Protein AF-A0A099Z656-F1 (afdb_monomer)

Mean predicted aligned error: 19.59 Å

InterPro domains:
  IPR039688 STAC1/2/3 [PTHR15135] (2-77)

Sequence (82 aa):
VNNKFGLRCKNCKTNIHHHCQSYVEMQRCFGKIWPHPRHAPRLGPSCHVLAANRSDPVFETLRTGVIMANKERKKGQDDKKN

Secondary structure (DSSP, 8-state):
---SSEEE-TTT--EEEGGGHHHHHTSPP--S-----------TT-SSS-------HHHHHHHHHHHHHHHHHHHTTGGG--

Foldseek 3Di:
DDPPAWDADPFCRDTDGPVCVVVCVPPDDPGPPDPDVPPDPPPPDDPDDDPDDPDDPVRVVVVVVVVVVVVVVVVVVVVPDD

Organism: Tinamus guttatus (NCBI:txid94827)

Radius of gyration: 28.94 Å; Cα contacts (8 Å, |Δi|>4): 30; chains: 1; bounding box: 81×35×39 Å

pLDDT: mean 70.94, std 15.83, range [45.09, 94.06]

Structure (mmCIF, N/CA/C/O backbone):
data_AF-A0A099Z656-F1
#
_entry.id   AF-A0A099Z656-F1
#
loop_
_atom_site.group_PDB
_atom_site.id
_atom_site.type_symbol
_atom_site.label_atom_id
_atom_site.label_alt_id
_atom_site.label_comp_id
_atom_site.label_asym_id
_atom_site.label_entity_id
_atom_site.label_seq_id
_atom_site.pdbx_PDB_ins_code
_atom_site.Cartn_x
_atom_site.Cartn_y
_atom_site.Cartn_z
_atom_site.occupancy
_atom_site.B_iso_or_equiv
_atom_site.auth_seq_id
_atom_site.auth_comp_id
_atom_site.auth_asym_id
_atom_site.auth_atom_id
_atom_site.pdbx_PDB_model_num
ATOM 1 N N . VAL A 1 1 ? -19.890 -21.955 8.773 1.00 47.00 1 VAL A N 1
ATOM 2 C CA . VAL A 1 1 ? -18.762 -21.010 8.969 1.00 47.00 1 VAL A CA 1
ATOM 3 C C . VAL A 1 1 ? -19.280 -19.793 9.721 1.00 47.00 1 VAL A C 1
ATOM 5 O O . VAL A 1 1 ? -20.276 -19.209 9.318 1.00 47.00 1 VAL A O 1
ATOM 8 N N . ASN A 1 2 ? -18.681 -19.533 10.882 1.00 49.75 2 ASN A N 1
ATOM 9 C CA . ASN A 1 2 ? -19.146 -18.679 11.976 1.00 49.75 2 ASN A CA 1
ATOM 10 C C . ASN A 1 2 ? -19.192 -17.183 11.600 1.00 49.75 2 ASN A C 1
ATOM 12 O O . ASN A 1 2 ? -18.197 -16.482 11.742 1.00 49.75 2 ASN A O 1
ATOM 16 N N . ASN A 1 3 ? -20.340 -16.692 11.124 1.00 56.09 3 ASN A N 1
ATOM 17 C CA . ASN A 1 3 ? -20.541 -15.287 10.750 1.00 56.09 3 ASN A CA 1
ATOM 18 C C . ASN A 1 3 ? -21.223 -14.485 11.875 1.00 56.09 3 ASN A C 1
ATOM 20 O O . ASN A 1 3 ? -22.254 -13.856 11.652 1.00 56.09 3 ASN A O 1
ATOM 24 N N . LYS A 1 4 ? -20.714 -14.575 13.112 1.00 62.75 4 LYS A N 1
ATOM 25 C CA . LYS A 1 4 ? -21.434 -14.057 14.291 1.00 62.75 4 LYS A CA 1
ATOM 26 C C . LYS A 1 4 ? -21.270 -12.558 14.579 1.00 62.75 4 LYS A C 1
ATOM 28 O O . LYS A 1 4 ? -22.038 -12.062 15.389 1.00 62.75 4 LYS A O 1
ATOM 33 N N . PHE A 1 5 ? -20.352 -11.820 13.941 1.00 62.00 5 PHE A N 1
ATOM 34 C CA . PHE A 1 5 ? -20.077 -10.425 14.357 1.00 62.00 5 PHE A CA 1
ATOM 35 C C . PHE A 1 5 ? -19.729 -9.431 13.231 1.00 62.00 5 PHE A C 1
ATOM 37 O O . PHE A 1 5 ? -19.266 -8.324 13.518 1.00 62.00 5 PHE A O 1
ATOM 44 N N . GLY A 1 6 ? -19.931 -9.794 11.959 1.00 75.62 6 GLY A N 1
ATOM 45 C CA . GLY A 1 6 ? -19.486 -8.982 10.822 1.00 75.62 6 GLY A CA 1
ATOM 46 C C . GLY A 1 6 ? -20.580 -8.673 9.800 1.00 75.62 6 GLY A C 1
ATOM 47 O O . GLY A 1 6 ? -21.202 -9.583 9.252 1.00 75.62 6 GLY A O 1
ATOM 48 N N . LEU A 1 7 ? -20.757 -7.389 9.483 1.00 85.88 7 LEU A N 1
ATOM 49 C CA . LEU A 1 7 ? -21.413 -6.936 8.258 1.00 85.88 7 LEU A CA 1
ATOM 50 C C . LEU A 1 7 ? -20.468 -7.129 7.068 1.00 85.88 7 LEU A C 1
ATOM 52 O O . LEU A 1 7 ? -19.251 -7.025 7.200 1.00 85.88 7 LEU A O 1
ATOM 56 N N . ARG A 1 8 ? -21.016 -7.344 5.871 1.00 85.56 8 ARG A N 1
ATOM 57 C CA . ARG A 1 8 ? -20.229 -7.419 4.634 1.00 85.56 8 ARG A CA 1
ATOM 58 C C . ARG A 1 8 ? -20.787 -6.469 3.587 1.00 85.56 8 ARG A C 1
ATOM 60 O O . ARG A 1 8 ? -21.971 -6.527 3.259 1.00 85.56 8 ARG A O 1
ATOM 67 N N . CYS A 1 9 ? -19.934 -5.616 3.025 1.00 83.12 9 CYS A N 1
ATOM 68 C CA . CYS A 1 9 ? -20.352 -4.684 1.983 1.00 83.12 9 CYS A CA 1
ATOM 69 C C . CYS A 1 9 ? -20.658 -5.422 0.669 1.00 83.12 9 CYS A C 1
ATOM 71 O O . CYS A 1 9 ? -19.833 -6.190 0.174 1.00 83.12 9 CYS A O 1
ATOM 73 N N . LYS A 1 10 ? -21.822 -5.158 0.060 1.00 84.06 10 LYS A N 1
ATOM 74 C CA . LYS A 1 10 ? -22.239 -5.801 -1.202 1.00 84.06 10 LYS A CA 1
ATOM 75 C C . LYS A 1 10 ? -21.383 -5.381 -2.405 1.00 84.06 10 LYS A C 1
ATOM 77 O O . LYS A 1 10 ? -21.194 -6.178 -3.3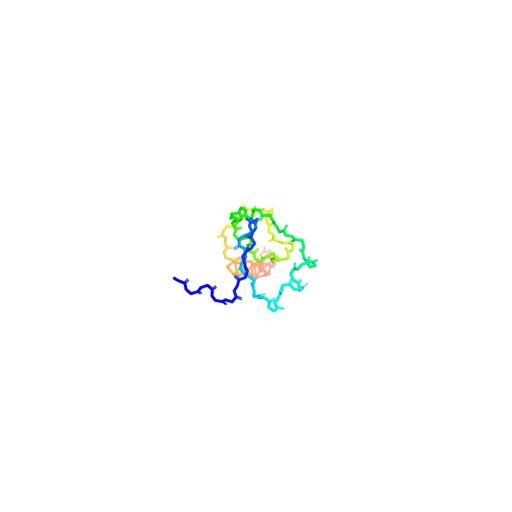19 1.00 84.06 10 LYS A O 1
ATOM 82 N N . ASN A 1 11 ? -20.839 -4.163 -2.384 1.00 82.25 11 ASN A N 1
ATOM 83 C CA . ASN A 1 11 ? -20.069 -3.601 -3.495 1.00 82.25 11 ASN A CA 1
ATOM 84 C C . ASN A 1 11 ? -18.580 -3.970 -3.431 1.00 82.25 11 ASN A C 1
ATOM 86 O O . ASN A 1 11 ? -18.068 -4.577 -4.369 1.00 82.25 11 ASN A O 1
ATOM 90 N N . CYS A 1 12 ? -17.898 -3.658 -2.323 1.00 82.38 12 CYS A N 1
ATOM 91 C CA . CYS A 1 12 ? -16.459 -3.916 -2.168 1.00 82.38 12 CYS A CA 1
ATOM 92 C C . CYS A 1 12 ? -16.114 -5.237 -1.475 1.00 82.38 12 CYS A C 1
ATOM 94 O O . CYS A 1 12 ? -14.942 -5.589 -1.382 1.00 82.38 12 CYS A O 1
ATOM 96 N N . LYS A 1 13 ? -17.113 -5.996 -1.005 1.00 84.44 13 LYS A N 1
ATOM 97 C CA . LYS A 1 13 ? -16.954 -7.297 -0.328 1.00 84.44 13 LYS A CA 1
ATOM 98 C C . LYS A 1 13 ? -16.122 -7.278 0.962 1.00 84.44 13 LYS A C 1
ATOM 100 O O . LYS A 1 13 ? -15.889 -8.357 1.509 1.00 84.44 13 LYS A O 1
ATOM 105 N N . THR A 1 14 ? -15.746 -6.104 1.470 1.00 82.69 14 THR A N 1
ATOM 106 C CA . THR A 1 14 ? -15.077 -5.921 2.766 1.00 82.69 14 THR A CA 1
ATOM 107 C C . THR A 1 14 ? -15.980 -6.374 3.914 1.00 82.69 14 THR A C 1
ATOM 109 O O . THR A 1 14 ? -17.179 -6.080 3.906 1.00 82.69 14 THR A O 1
ATOM 112 N N . ASN A 1 15 ? -15.407 -7.077 4.894 1.00 85.62 15 ASN A N 1
ATOM 113 C CA . ASN A 1 15 ? -16.078 -7.437 6.145 1.00 85.62 15 ASN A CA 1
ATOM 114 C C . ASN A 1 15 ? -15.790 -6.367 7.205 1.00 85.62 15 ASN A C 1
ATOM 116 O O . ASN A 1 15 ? -14.656 -5.911 7.327 1.00 85.62 15 ASN A O 1
ATOM 120 N N . ILE A 1 16 ? -16.812 -5.961 7.945 1.00 85.56 16 ILE A N 1
ATOM 121 C CA . ILE A 1 16 ? -16.792 -4.847 8.891 1.00 85.56 16 ILE A CA 1
ATOM 122 C C . ILE A 1 16 ? -17.452 -5.333 10.180 1.00 85.56 16 ILE A C 1
ATOM 124 O O . ILE A 1 16 ? -18.527 -5.924 10.132 1.00 85.56 16 ILE A O 1
ATOM 128 N N . HIS A 1 17 ? -16.846 -5.086 11.337 1.00 86.19 17 HIS A N 1
ATOM 129 C CA . HIS A 1 17 ? -17.503 -5.364 12.617 1.00 86.19 17 HIS A CA 1
ATOM 130 C C . HIS A 1 17 ? -18.651 -4.379 12.862 1.00 86.19 17 HIS A C 1
ATOM 132 O O . HIS A 1 17 ? -18.535 -3.211 12.501 1.00 86.19 17 HIS A O 1
ATOM 138 N N . HIS A 1 18 ? -19.714 -4.797 13.554 1.00 83.94 18 HIS A N 1
ATOM 139 C CA . HIS A 1 18 ? -20.819 -3.892 13.915 1.00 83.94 18 HIS A CA 1
ATOM 140 C C . HIS A 1 18 ? -20.350 -2.644 14.682 1.00 83.94 18 HIS A C 1
ATOM 142 O O . HIS A 1 18 ? -20.812 -1.545 14.403 1.00 83.94 18 HIS A O 1
ATOM 148 N N . HIS A 1 19 ? -19.369 -2.789 15.579 1.00 85.31 19 HIS A N 1
ATOM 149 C CA . HIS A 1 19 ? -18.773 -1.660 16.302 1.00 85.31 19 HIS A CA 1
ATOM 150 C C . HIS A 1 19 ? -18.057 -0.657 15.378 1.00 85.31 19 HIS A C 1
ATOM 152 O O . HIS A 1 19 ? -18.014 0.535 15.659 1.00 85.31 19 HIS A O 1
ATOM 158 N N . CYS A 1 20 ? -17.520 -1.125 14.250 1.00 81.81 20 CYS A N 1
ATOM 159 C CA . CYS A 1 20 ? -16.786 -0.297 13.296 1.00 81.81 20 CYS A CA 1
ATOM 160 C C . CYS A 1 20 ? -17.688 0.313 12.209 1.00 81.81 20 CYS A C 1
ATOM 162 O O . CYS A 1 20 ? -17.182 1.010 11.332 1.00 81.81 20 CYS A O 1
ATOM 164 N N . GLN A 1 21 ? -19.002 0.055 12.235 1.00 83.00 21 GLN A N 1
ATOM 165 C CA . GLN A 1 21 ? -19.932 0.503 11.196 1.00 83.00 21 GLN A CA 1
ATOM 166 C C . GLN A 1 21 ? -19.941 2.030 11.042 1.00 83.00 21 GLN A C 1
ATOM 168 O O . GLN A 1 21 ? -19.805 2.519 9.923 1.00 83.00 21 GLN A O 1
ATOM 173 N N . SER A 1 22 ? -20.040 2.769 12.149 1.00 83.75 22 SER A N 1
ATOM 174 C CA . SER A 1 22 ? -20.109 4.238 12.152 1.00 83.75 22 SER A CA 1
ATOM 175 C C . SER A 1 22 ? -18.879 4.888 11.512 1.00 83.75 22 SER A C 1
ATOM 177 O O . SER A 1 22 ? -18.997 5.854 10.763 1.00 83.75 22 SER A O 1
ATOM 179 N N . TYR A 1 23 ? -17.693 4.322 11.747 1.00 82.25 23 TYR A N 1
ATOM 180 C CA . TYR A 1 23 ? -16.441 4.809 11.165 1.00 82.25 23 TYR A CA 1
ATOM 181 C C . TYR A 1 23 ? -16.345 4.543 9.661 1.00 82.25 23 TYR A C 1
ATOM 183 O O . TYR A 1 23 ? -15.758 5.337 8.927 1.00 82.25 23 TYR A O 1
ATOM 191 N N . VAL A 1 24 ? -16.905 3.424 9.192 1.00 79.69 24 VAL A N 1
ATOM 192 C CA . VAL A 1 24 ? -16.861 3.040 7.773 1.00 79.69 24 VAL A CA 1
ATOM 193 C C . VAL A 1 24 ? -17.961 3.730 6.962 1.00 79.69 24 VAL A C 1
ATOM 195 O O . VAL A 1 24 ? -17.777 3.948 5.769 1.00 79.69 24 VAL A O 1
ATOM 198 N N . GLU A 1 25 ? -19.072 4.125 7.583 1.00 76.94 25 GLU A N 1
ATOM 199 C CA . GLU A 1 25 ? -20.167 4.849 6.922 1.00 76.94 25 GLU A CA 1
ATOM 200 C C . GLU A 1 25 ? -19.733 6.218 6.378 1.00 76.94 25 GLU A C 1
ATOM 202 O O . GLU A 1 25 ? -20.154 6.624 5.297 1.00 76.94 25 GLU A O 1
ATOM 207 N N . MET A 1 26 ? -18.812 6.890 7.073 1.00 75.81 26 MET A N 1
ATOM 208 C CA . MET A 1 26 ? -18.226 8.159 6.628 1.00 75.81 26 MET A CA 1
ATOM 209 C C . MET A 1 26 ? -17.201 7.990 5.490 1.00 75.81 26 MET A C 1
ATOM 211 O O . MET A 1 26 ? -16.742 8.977 4.917 1.00 75.81 26 MET A O 1
ATOM 215 N N . GLN A 1 27 ? -16.815 6.753 5.158 1.00 77.81 27 GLN A N 1
ATOM 216 C CA . GLN A 1 27 ? -15.837 6.447 4.115 1.00 77.81 27 GLN A CA 1
ATOM 217 C C . GLN A 1 27 ? -16.543 6.076 2.808 1.00 77.81 27 GLN A C 1
ATOM 219 O O . GLN A 1 27 ? -17.488 5.286 2.769 1.00 77.81 27 GLN A O 1
ATOM 224 N N . ARG A 1 28 ? -16.048 6.599 1.684 1.00 80.81 28 ARG A N 1
ATOM 225 C CA . ARG A 1 28 ? -16.595 6.254 0.369 1.00 80.81 28 ARG A CA 1
ATOM 226 C C . ARG A 1 28 ? -16.300 4.785 0.046 1.00 80.81 28 ARG A C 1
ATOM 228 O O . ARG A 1 28 ? -15.154 4.347 0.075 1.00 80.81 28 ARG A O 1
ATOM 235 N N . CYS A 1 29 ? -17.331 4.022 -0.317 1.00 82.31 29 CYS A N 1
ATOM 236 C CA . CYS A 1 29 ? -17.149 2.643 -0.767 1.00 82.31 29 CYS A CA 1
ATOM 237 C C . CYS A 1 29 ? -16.354 2.606 -2.084 1.00 82.31 29 CYS A C 1
ATOM 239 O O . CYS A 1 29 ? -16.757 3.217 -3.074 1.00 82.31 29 CYS A O 1
ATOM 241 N N . PHE A 1 30 ? -15.272 1.825 -2.125 1.00 76.25 30 PHE A N 1
ATOM 242 C CA . PHE A 1 30 ? -14.410 1.667 -3.306 1.00 76.25 30 PHE A CA 1
ATOM 243 C C . PHE A 1 30 ? -15.012 0.795 -4.430 1.00 76.25 30 PHE A C 1
ATOM 245 O O . PHE A 1 30 ? -14.319 0.451 -5.383 1.00 76.25 30 PHE A O 1
ATOM 252 N N . GLY A 1 31 ? -16.302 0.441 -4.355 1.00 81.56 31 GLY A N 1
ATOM 253 C CA . GLY A 1 31 ? -16.988 -0.330 -5.398 1.00 81.56 31 GLY A CA 1
ATOM 254 C C . GLY A 1 31 ? -16.430 -1.746 -5.572 1.00 81.56 31 GLY A C 1
ATOM 255 O O . GLY A 1 31 ? -15.762 -2.269 -4.683 1.00 81.56 31 GLY A O 1
ATOM 256 N N . LYS A 1 32 ? -16.705 -2.382 -6.722 1.00 70.81 32 LYS A N 1
ATOM 257 C CA . LYS A 1 32 ? -16.007 -3.612 -7.124 1.00 70.81 32 LYS A CA 1
ATOM 258 C C . LYS A 1 32 ? -14.528 -3.275 -7.270 1.00 70.81 32 LYS A C 1
ATOM 260 O O . LYS A 1 32 ? -14.105 -2.763 -8.301 1.00 70.81 32 LYS A O 1
ATOM 265 N N . ILE A 1 33 ? -13.761 -3.577 -6.232 1.00 65.12 33 ILE A N 1
ATOM 266 C CA . ILE A 1 33 ? -12.309 -3.592 -6.298 1.00 65.12 33 ILE A CA 1
ATOM 267 C C . ILE A 1 33 ? -11.987 -4.713 -7.289 1.00 65.12 33 ILE A C 1
ATOM 269 O O . ILE A 1 33 ? -12.047 -5.894 -6.938 1.00 65.12 33 ILE A O 1
ATOM 273 N N . TRP A 1 34 ? -11.730 -4.365 -8.555 1.00 59.34 34 TRP A N 1
ATOM 274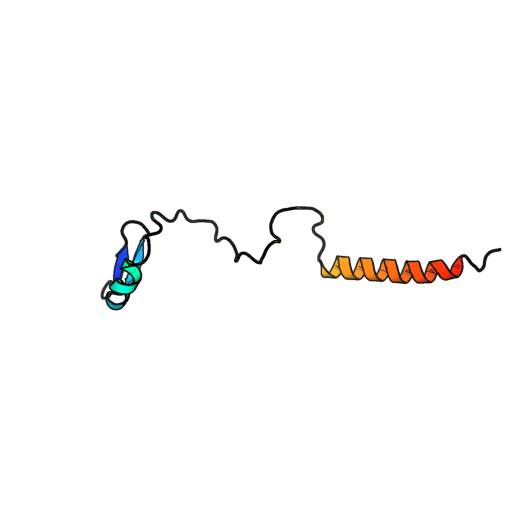 C CA . TRP A 1 34 ? -11.002 -5.273 -9.435 1.00 59.34 34 TRP A CA 1
ATOM 275 C C . TRP A 1 34 ? -9.743 -5.681 -8.675 1.00 59.34 34 TRP A C 1
ATOM 277 O O . TRP A 1 34 ? -9.207 -4.831 -7.962 1.00 59.34 34 TRP A O 1
ATOM 287 N N . PRO A 1 35 ? -9.283 -6.939 -8.735 1.00 58.34 35 PRO A N 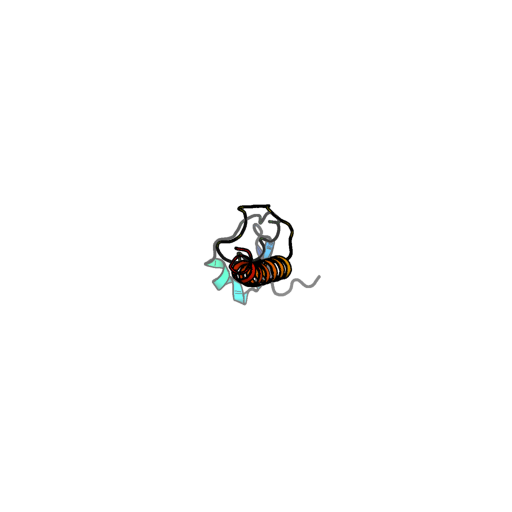1
ATOM 288 C CA . PRO A 1 35 ? -8.011 -7.302 -8.135 1.00 58.34 35 PRO A CA 1
ATOM 289 C C . PRO A 1 35 ? -6.932 -6.483 -8.847 1.00 58.34 35 PRO A C 1
ATOM 291 O O . PRO A 1 35 ? -6.387 -6.892 -9.866 1.00 58.34 35 PRO A O 1
ATOM 294 N N . HIS A 1 36 ? -6.678 -5.269 -8.360 1.00 58.44 36 HIS A N 1
ATOM 295 C CA . HIS A 1 36 ? -5.544 -4.487 -8.782 1.00 58.44 36 HIS A CA 1
ATOM 296 C C . HIS A 1 36 ? -4.345 -5.376 -8.446 1.00 58.44 36 HIS A C 1
ATOM 298 O O . HIS A 1 36 ? -4.280 -5.895 -7.319 1.00 58.44 36 HIS A O 1
ATOM 304 N N . PRO A 1 37 ? -3.403 -5.588 -9.384 1.00 53.44 37 PRO A N 1
ATOM 305 C CA . PRO A 1 37 ? -2.083 -6.056 -9.000 1.00 53.44 37 PRO A CA 1
ATOM 306 C C . PRO A 1 37 ? -1.677 -5.140 -7.858 1.00 53.44 37 PRO A C 1
ATOM 308 O O . PRO A 1 37 ? -1.788 -3.924 -8.024 1.00 53.44 37 PRO A O 1
ATOM 311 N N . ARG A 1 38 ? -1.362 -5.694 -6.678 1.00 59.88 38 ARG A N 1
ATOM 312 C CA . ARG A 1 38 ? -0.978 -4.888 -5.516 1.00 59.88 38 ARG A CA 1
ATOM 313 C C . ARG A 1 38 ? 0.047 -3.889 -6.025 1.00 59.88 38 ARG A C 1
ATOM 315 O O . ARG A 1 38 ? 1.158 -4.297 -6.356 1.00 59.88 38 ARG A O 1
ATOM 322 N N . HIS A 1 39 ? -0.346 -2.622 -6.168 1.00 54.75 39 HIS A N 1
ATOM 323 C CA . HIS A 1 39 ? 0.617 -1.581 -6.439 1.00 54.75 39 HIS A CA 1
ATOM 324 C C . HIS A 1 39 ? 1.523 -1.664 -5.224 1.00 54.75 39 HIS A C 1
ATOM 326 O O . HIS A 1 39 ? 1.085 -1.410 -4.099 1.00 54.75 39 HIS A O 1
ATOM 332 N N . ALA A 1 40 ? 2.737 -2.168 -5.450 1.00 54.75 40 ALA A N 1
ATOM 333 C CA . ALA A 1 40 ? 3.801 -2.118 -4.475 1.00 54.75 40 ALA A CA 1
ATOM 334 C C . ALA A 1 40 ? 3.811 -0.696 -3.894 1.00 54.75 40 ALA A C 1
ATOM 336 O O . ALA A 1 40 ? 3.448 0.242 -4.620 1.00 54.75 40 ALA A O 1
ATOM 337 N N . PRO A 1 41 ? 4.153 -0.527 -2.604 1.00 45.09 41 PRO A N 1
ATOM 338 C CA . PRO A 1 41 ? 4.165 0.787 -1.984 1.00 45.09 41 PRO A CA 1
ATOM 339 C C . PRO A 1 41 ? 4.854 1.753 -2.938 1.00 45.09 41 PRO A C 1
ATOM 341 O O . PRO A 1 41 ? 5.941 1.448 -3.431 1.00 45.09 41 PRO A O 1
ATOM 344 N N . ARG A 1 42 ? 4.184 2.862 -3.270 1.00 50.53 42 AR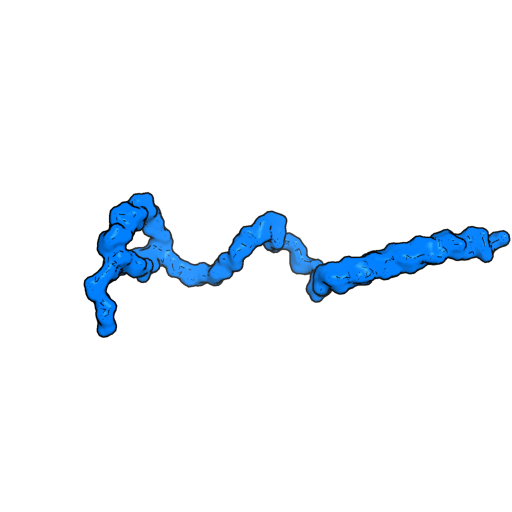G A N 1
ATOM 345 C CA . ARG A 1 42 ? 4.801 3.949 -4.026 1.00 50.53 42 ARG A CA 1
ATOM 346 C C . ARG A 1 42 ? 5.990 4.432 -3.199 1.00 50.53 42 ARG A C 1
ATOM 348 O O . ARG A 1 42 ? 5.838 5.269 -2.316 1.00 50.53 42 ARG A O 1
ATOM 355 N N . LEU A 1 43 ? 7.159 3.862 -3.461 1.00 48.44 43 LEU A N 1
ATOM 356 C CA . LEU A 1 43 ? 8.443 4.374 -3.025 1.00 48.44 43 LEU A CA 1
ATOM 357 C C . LEU A 1 43 ? 8.744 5.587 -3.898 1.00 48.44 43 LEU A C 1
ATOM 359 O O . LEU A 1 43 ? 9.428 5.463 -4.905 1.00 48.44 43 LEU A O 1
ATOM 36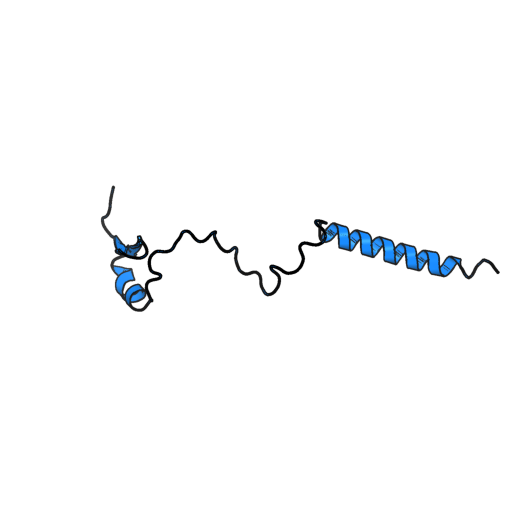3 N N . GLY A 1 44 ? 8.191 6.743 -3.523 1.00 45.44 44 GLY A N 1
ATOM 364 C CA . GLY A 1 44 ? 8.632 8.044 -4.022 1.00 45.44 44 GLY A CA 1
ATOM 365 C C . GLY A 1 44 ? 8.671 8.204 -5.553 1.00 45.44 44 GLY A C 1
ATOM 366 O O . GLY A 1 44 ? 8.125 7.397 -6.304 1.00 45.44 44 GLY A O 1
ATOM 367 N N . PRO A 1 45 ? 9.272 9.290 -6.055 1.00 45.09 45 PRO A N 1
ATOM 368 C CA . PRO A 1 45 ? 9.257 9.654 -7.468 1.00 45.09 45 PRO A CA 1
ATOM 369 C C . PRO A 1 45 ? 10.328 8.889 -8.265 1.00 45.09 45 PRO A C 1
ATOM 371 O O . PRO A 1 45 ? 11.183 9.497 -8.900 1.00 45.09 45 PRO A O 1
ATOM 374 N N . SER A 1 46 ? 10.334 7.555 -8.222 1.00 49.97 46 SER A N 1
ATOM 375 C CA . SER A 1 46 ? 11.336 6.780 -8.967 1.00 49.97 46 SER A CA 1
ATOM 376 C C . SER A 1 46 ? 10.822 5.413 -9.405 1.00 49.97 46 SER A C 1
ATOM 378 O O . SER A 1 46 ? 11.392 4.367 -9.108 1.00 49.97 46 SER A O 1
ATOM 380 N N . CYS A 1 47 ? 9.690 5.383 -10.101 1.00 47.78 47 CYS A N 1
ATOM 381 C CA . CYS A 1 47 ? 9.246 4.164 -10.764 1.00 47.78 47 CYS A CA 1
ATOM 382 C C . CYS A 1 47 ? 8.757 4.533 -12.165 1.00 47.78 47 CYS A C 1
ATOM 384 O O . CYS A 1 47 ? 7.775 5.257 -12.284 1.00 47.78 47 CYS A O 1
ATOM 386 N N . HIS A 1 48 ? 9.409 3.979 -13.191 1.00 45.41 48 HIS A N 1
ATOM 387 C CA . HIS A 1 48 ? 9.012 3.982 -14.609 1.00 45.41 48 HIS A CA 1
ATOM 388 C C . HIS A 1 48 ? 9.475 5.125 -15.520 1.00 45.41 48 HIS A C 1
ATOM 390 O O . HIS A 1 48 ? 8.731 5.550 -16.398 1.00 45.41 48 HIS A O 1
ATOM 396 N N . VAL A 1 49 ? 10.750 5.502 -15.462 1.00 48.59 49 VAL A N 1
ATOM 397 C CA . VAL A 1 49 ? 11.452 5.860 -16.705 1.00 48.59 49 VAL A CA 1
ATOM 398 C C . VAL A 1 49 ? 12.810 5.166 -16.664 1.00 48.59 49 VAL A C 1
ATOM 400 O O . VAL A 1 49 ? 13.531 5.303 -15.686 1.00 48.59 49 VAL A O 1
ATOM 403 N N . LEU A 1 50 ? 13.117 4.405 -17.717 1.00 48.44 50 LEU A N 1
ATOM 404 C CA . LEU A 1 50 ? 14.376 3.694 -17.987 1.00 48.44 50 LEU A CA 1
ATOM 405 C C . LEU A 1 50 ? 14.488 2.288 -17.391 1.00 48.44 50 LEU A C 1
ATOM 407 O O . LEU A 1 50 ? 15.248 1.995 -16.475 1.00 48.44 50 LEU A O 1
ATOM 411 N N . ALA A 1 51 ? 13.823 1.365 -18.079 1.00 51.69 51 ALA A N 1
ATOM 412 C CA . ALA A 1 51 ? 14.415 0.070 -18.373 1.00 51.69 51 ALA A CA 1
ATOM 413 C C . ALA A 1 51 ? 15.747 0.254 -19.139 1.00 51.69 51 ALA A C 1
ATOM 415 O O . ALA A 1 51 ? 15.805 0.060 -20.350 1.00 51.69 51 ALA A O 1
ATOM 416 N N . ALA A 1 52 ? 16.814 0.655 -18.448 1.00 52.22 52 ALA A N 1
ATOM 417 C CA . ALA A 1 52 ? 18.158 0.696 -19.005 1.00 52.22 52 ALA A CA 1
ATOM 418 C C . ALA A 1 52 ? 19.152 0.236 -17.936 1.00 52.22 52 ALA A C 1
ATOM 420 O O . ALA A 1 52 ? 19.369 0.914 -16.941 1.00 52.22 52 ALA A O 1
ATOM 421 N N . ASN A 1 53 ? 19.758 -0.920 -18.192 1.00 57.44 53 ASN A N 1
ATOM 422 C CA . ASN A 1 53 ? 20.844 -1.533 -17.433 1.00 57.44 53 ASN A CA 1
ATOM 423 C C . ASN A 1 53 ? 20.434 -2.260 -16.136 1.00 57.44 53 ASN A C 1
ATOM 425 O O . ASN A 1 53 ? 20.274 -1.697 -15.059 1.00 57.44 53 ASN A O 1
ATOM 429 N N . ARG A 1 54 ? 20.292 -3.582 -16.263 1.00 61.47 54 ARG A N 1
ATOM 430 C CA . ARG A 1 54 ?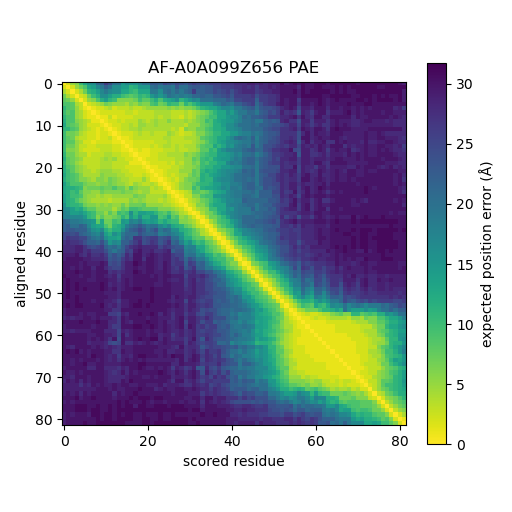 19.936 -4.551 -15.215 1.00 61.47 54 ARG A CA 1
ATOM 431 C C . ARG A 1 54 ? 21.134 -4.881 -14.306 1.00 61.47 54 ARG A C 1
ATOM 433 O O . ARG A 1 54 ? 21.361 -6.043 -13.982 1.00 61.47 54 ARG A O 1
ATOM 440 N N . SER A 1 55 ? 21.952 -3.890 -13.981 1.00 67.12 55 SER A N 1
ATOM 441 C CA . SER A 1 55 ? 23.158 -4.035 -13.168 1.00 67.12 55 SER A CA 1
ATOM 442 C C . SER A 1 55 ? 22.862 -3.615 -11.734 1.00 67.12 55 SER A C 1
ATOM 444 O O . SER A 1 55 ? 22.268 -2.563 -11.505 1.00 67.12 55 SER A O 1
ATOM 446 N N . ASP A 1 56 ? 23.270 -4.447 -10.777 1.00 80.75 56 ASP A N 1
ATOM 447 C CA . ASP A 1 56 ? 23.128 -4.172 -9.350 1.00 80.75 56 ASP A CA 1
ATOM 448 C C . ASP A 1 56 ? 23.713 -2.777 -9.003 1.00 80.75 56 ASP A C 1
ATOM 450 O O . ASP A 1 56 ? 24.839 -2.470 -9.411 1.00 80.75 56 ASP A O 1
ATOM 454 N N . PRO A 1 57 ? 22.978 -1.911 -8.280 1.00 83.44 57 PRO A N 1
ATOM 455 C CA . PRO A 1 57 ? 23.428 -0.551 -7.963 1.00 83.44 57 PRO A CA 1
ATOM 456 C C . PRO A 1 57 ? 24.738 -0.512 -7.157 1.00 83.44 57 PRO A C 1
ATOM 458 O O . PRO A 1 57 ? 25.515 0.442 -7.273 1.00 83.44 57 PRO A O 1
ATOM 461 N N . VAL A 1 58 ? 25.024 -1.554 -6.374 1.00 89.75 58 VAL A N 1
ATOM 462 C CA . VAL A 1 58 ? 26.293 -1.724 -5.658 1.00 89.75 58 VAL A CA 1
ATOM 463 C C . VAL A 1 58 ? 27.416 -2.024 -6.650 1.00 89.75 58 VAL A C 1
ATOM 465 O O . VAL A 1 58 ? 28.493 -1.430 -6.559 1.00 89.75 58 VAL A O 1
ATOM 468 N N . PHE A 1 59 ? 27.160 -2.882 -7.642 1.00 90.19 59 PHE A N 1
ATOM 469 C CA . PHE A 1 59 ? 28.136 -3.215 -8.681 1.00 90.19 59 PHE A CA 1
ATOM 470 C C . PHE A 1 59 ? 28.511 -2.000 -9.541 1.00 90.19 59 PHE A C 1
ATOM 472 O O . PHE A 1 59 ? 29.696 -1.768 -9.778 1.00 90.19 59 PHE A O 1
ATOM 479 N N . GLU A 1 60 ? 27.540 -1.187 -9.963 1.00 87.94 60 GLU A N 1
ATOM 480 C CA . GLU A 1 60 ? 27.814 0.018 -10.764 1.00 87.94 60 GLU A CA 1
ATOM 481 C C . GLU A 1 60 ? 28.599 1.078 -9.979 1.00 87.94 60 GLU A C 1
ATOM 483 O O . GLU A 1 60 ? 29.514 1.712 -10.515 1.00 87.94 60 GLU A O 1
ATOM 488 N N . THR A 1 61 ? 28.308 1.220 -8.684 1.00 90.69 61 THR A N 1
ATOM 489 C CA . THR A 1 61 ? 29.044 2.134 -7.800 1.00 90.69 61 THR A CA 1
ATOM 490 C C . THR A 1 61 ? 30.494 1.682 -7.625 1.00 90.69 61 THR A C 1
ATOM 492 O O . THR A 1 61 ? 31.420 2.481 -7.789 1.00 90.69 61 THR A O 1
ATOM 495 N N . LEU A 1 62 ? 30.711 0.387 -7.366 1.00 94.00 62 LEU A N 1
ATOM 496 C CA . LEU A 1 62 ? 32.048 -0.207 -7.266 1.00 94.00 62 LEU A CA 1
ATOM 497 C C . LEU A 1 62 ? 32.827 -0.056 -8.575 1.00 94.00 62 LEU A C 1
ATOM 499 O O . LEU A 1 62 ? 33.972 0.400 -8.569 1.00 94.00 62 LEU A O 1
ATOM 503 N N . ARG A 1 63 ? 32.201 -0.381 -9.709 1.00 93.06 63 ARG A N 1
ATOM 504 C CA . ARG A 1 63 ? 32.801 -0.246 -11.040 1.00 93.06 63 ARG A CA 1
ATOM 505 C C . ARG A 1 63 ? 33.227 1.197 -11.310 1.00 93.06 63 ARG A C 1
ATOM 507 O O . ARG A 1 63 ? 34.371 1.427 -11.701 1.00 93.06 63 ARG A O 1
ATOM 514 N N . THR A 1 64 ? 32.338 2.159 -11.067 1.00 92.88 64 THR A N 1
ATOM 515 C CA . THR A 1 64 ? 32.613 3.588 -11.276 1.00 92.88 64 THR A CA 1
ATOM 516 C C . THR A 1 64 ? 33.747 4.074 -10.374 1.00 92.88 64 THR A C 1
ATOM 518 O O . THR A 1 64 ? 34.673 4.728 -10.856 1.00 92.88 64 THR A O 1
ATOM 521 N N . GLY A 1 65 ? 33.743 3.693 -9.092 1.00 94.06 65 GLY A N 1
ATOM 522 C CA . GLY A 1 65 ? 34.815 4.027 -8.150 1.00 94.06 65 GLY A CA 1
ATOM 523 C C . GLY A 1 65 ? 36.183 3.485 -8.579 1.00 94.06 65 GLY A C 1
ATOM 524 O O . GLY A 1 65 ? 37.171 4.221 -8.569 1.00 94.06 65 GLY A O 1
ATOM 525 N N . VAL A 1 66 ? 36.244 2.230 -9.036 1.00 93.19 66 VAL A N 1
ATOM 526 C CA . VAL A 1 66 ? 37.483 1.611 -9.540 1.00 93.19 66 VAL A CA 1
ATOM 527 C C . VAL A 1 66 ? 37.985 2.308 -10.807 1.00 93.19 66 VAL A C 1
ATOM 529 O O . VAL A 1 66 ? 39.186 2.559 -10.933 1.00 93.19 66 VAL A O 1
ATOM 532 N N . ILE A 1 67 ? 37.088 2.657 -11.735 1.00 92.44 67 ILE A N 1
ATOM 533 C CA . ILE A 1 67 ? 37.446 3.384 -12.961 1.00 92.44 67 ILE A CA 1
ATOM 534 C C . ILE A 1 67 ? 38.035 4.755 -12.618 1.00 92.44 67 ILE A C 1
ATOM 536 O O . ILE A 1 67 ? 39.097 5.095 -13.140 1.00 92.44 67 ILE A O 1
ATOM 540 N N . MET A 1 68 ? 37.393 5.521 -11.730 1.00 90.12 68 MET A N 1
ATOM 541 C CA . MET A 1 68 ? 37.892 6.838 -11.315 1.00 90.12 68 MET A CA 1
ATOM 542 C C . MET A 1 68 ? 39.258 6.730 -10.630 1.00 90.12 68 MET A C 1
ATOM 544 O O . MET A 1 68 ? 40.187 7.432 -11.020 1.00 90.12 68 MET A O 1
ATOM 548 N N . ALA A 1 69 ? 39.426 5.793 -9.694 1.00 88.50 69 ALA A N 1
ATOM 549 C CA . ALA A 1 69 ? 40.701 5.586 -9.008 1.00 88.50 69 ALA A CA 1
ATOM 550 C C . ALA A 1 69 ? 41.835 5.201 -9.976 1.00 88.50 69 ALA A C 1
ATOM 552 O O . ALA A 1 69 ? 42.956 5.696 -9.863 1.00 88.50 69 ALA A O 1
ATOM 553 N N . ASN A 1 70 ? 41.554 4.341 -10.957 1.00 87.88 70 ASN A N 1
ATOM 554 C CA . ASN A 1 70 ? 42.548 3.948 -11.956 1.00 87.88 70 ASN A CA 1
ATOM 555 C C . ASN A 1 70 ? 42.839 5.065 -12.965 1.00 87.88 70 ASN A C 1
ATOM 557 O O . ASN A 1 70 ? 43.973 5.179 -13.430 1.00 87.88 70 ASN A O 1
ATOM 561 N N . LYS A 1 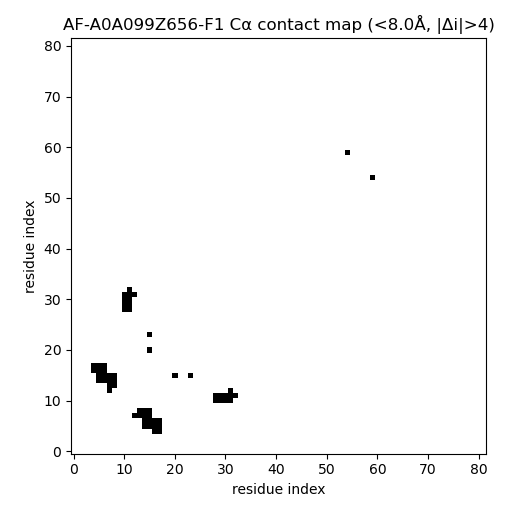71 ? 41.850 5.903 -13.287 1.00 85.12 71 LYS A N 1
ATOM 562 C CA . LYS A 1 71 ? 42.033 7.079 -14.144 1.00 85.12 71 LYS A CA 1
ATOM 563 C C . LYS A 1 71 ? 42.936 8.117 -13.480 1.00 85.12 71 LYS A C 1
ATOM 565 O O . LYS A 1 71 ? 43.876 8.569 -14.126 1.00 85.12 71 LYS A O 1
ATOM 570 N N . GLU A 1 72 ? 42.721 8.419 -12.200 1.00 78.00 72 GLU A N 1
ATOM 571 C CA . GLU A 1 72 ? 43.575 9.339 -11.434 1.00 78.00 72 GLU A CA 1
ATOM 572 C C . GLU A 1 72 ? 45.023 8.833 -11.345 1.00 78.00 72 GLU A C 1
ATOM 574 O O . GLU A 1 72 ? 45.965 9.594 -11.557 1.00 78.00 72 GLU A O 1
ATOM 579 N N . ARG A 1 73 ? 45.226 7.521 -11.153 1.00 72.94 73 ARG A N 1
ATOM 580 C CA . ARG A 1 73 ? 46.577 6.929 -11.155 1.00 72.94 73 ARG A CA 1
ATOM 581 C C . ARG A 1 73 ? 47.267 6.960 -12.520 1.00 72.94 73 ARG A C 1
ATOM 583 O O . ARG A 1 73 ? 48.487 7.075 -12.566 1.00 72.94 73 ARG A O 1
ATOM 590 N N . LYS A 1 74 ? 46.515 6.853 -13.621 1.00 68.81 7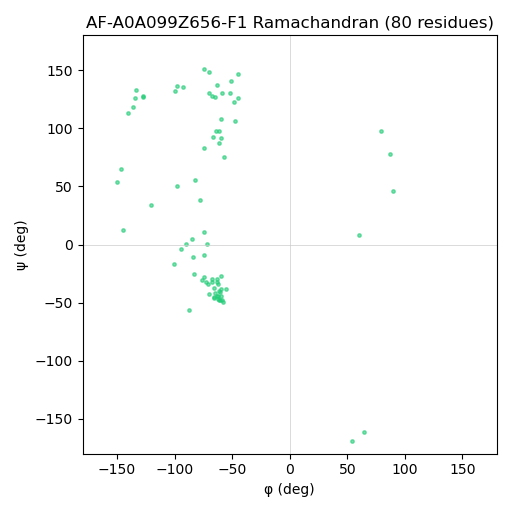4 LYS A N 1
ATOM 591 C CA . LYS A 1 74 ? 47.067 6.976 -14.982 1.00 68.81 74 LYS A CA 1
ATOM 592 C C . LYS A 1 74 ? 47.370 8.424 -15.365 1.00 68.81 74 LYS A C 1
ATOM 594 O O . LYS A 1 74 ? 48.309 8.653 -16.116 1.00 68.81 74 LYS A O 1
ATOM 599 N N . LYS A 1 75 ? 46.619 9.392 -14.831 1.00 61.75 75 LYS A N 1
ATOM 600 C CA . LYS A 1 75 ? 46.808 10.820 -15.122 1.00 61.75 75 LYS A CA 1
ATOM 601 C C . LYS A 1 75 ? 48.178 11.337 -14.666 1.00 61.75 75 LYS A C 1
ATOM 603 O O . LYS A 1 75 ? 48.752 12.156 -15.356 1.00 61.75 75 LYS A O 1
ATOM 608 N N . GLY A 1 76 ? 48.731 10.796 -13.576 1.00 57.75 76 GLY A N 1
ATOM 609 C CA . GLY A 1 76 ? 50.085 11.121 -13.102 1.00 57.75 76 GLY A CA 1
ATOM 610 C C . GLY A 1 76 ? 51.229 10.319 -13.743 1.00 57.75 76 GLY A C 1
ATOM 611 O O . GLY A 1 76 ? 52.366 10.438 -13.292 1.00 57.75 76 GLY A O 1
ATOM 612 N N . GLN A 1 77 ? 50.956 9.462 -14.736 1.00 58.28 77 GLN A N 1
ATOM 613 C CA . GLN A 1 77 ? 51.997 8.732 -15.480 1.00 58.28 77 GLN A CA 1
ATOM 614 C C . GLN A 1 77 ? 52.319 9.350 -16.850 1.00 58.28 77 GLN A C 1
ATOM 616 O O . GLN A 1 77 ? 53.378 9.042 -17.395 1.00 58.28 77 GLN A O 1
ATOM 621 N N . ASP A 1 78 ? 51.457 10.217 -17.392 1.00 57.28 78 ASP A N 1
ATOM 622 C CA . ASP A 1 78 ? 51.673 10.877 -18.693 1.00 57.28 78 ASP A CA 1
ATOM 623 C C . ASP A 1 78 ? 52.743 11.986 -18.609 1.00 57.28 78 ASP A C 1
ATOM 625 O O . ASP A 1 78 ? 53.512 12.185 -19.543 1.00 57.28 78 ASP A O 1
ATOM 629 N N . ASP A 1 79 ? 52.918 12.600 -17.433 1.00 56.69 79 ASP A N 1
ATOM 630 C CA . ASP A 1 79 ? 53.961 13.607 -17.167 1.00 56.69 79 ASP A CA 1
ATOM 631 C C . ASP A 1 79 ? 55.393 13.032 -17.088 1.00 56.69 79 ASP A C 1
ATOM 633 O O . ASP A 1 79 ? 56.353 13.765 -16.852 1.00 56.69 79 ASP A O 1
ATOM 637 N N . LYS A 1 80 ? 55.573 11.714 -17.263 1.00 57.06 80 LYS A N 1
ATOM 638 C CA . LYS A 1 80 ? 56.885 11.042 -17.210 1.00 57.06 80 LYS A CA 1
ATOM 639 C C . LYS A 1 80 ? 57.237 10.329 -18.516 1.00 57.06 80 LYS A C 1
ATOM 641 O O . LYS A 1 80 ? 57.882 9.279 -18.504 1.00 57.06 80 LYS A O 1
ATOM 646 N N . LYS A 1 81 ? 56.815 10.893 -19.651 1.00 55.59 81 LYS A N 1
ATOM 647 C CA . LYS A 1 81 ? 57.348 10.528 -20.968 1.00 55.59 81 LYS A CA 1
ATOM 648 C C . LYS A 1 81 ? 57.384 11.727 -21.927 1.00 55.59 81 LYS A C 1
ATOM 650 O O . LYS A 1 81 ? 56.714 11.723 -22.952 1.00 55.59 81 LYS A O 1
ATOM 655 N N . ASN A 1 82 ? 58.202 12.723 -21.592 1.00 47.03 82 ASN A N 1
ATOM 656 C CA . ASN A 1 82 ? 58.837 13.631 -22.552 1.00 47.03 82 ASN A CA 1
ATOM 657 C C . ASN A 1 82 ? 60.286 13.854 -22.121 1.00 47.03 82 ASN A C 1
ATOM 659 O O . ASN A 1 82 ? 60.477 14.146 -20.919 1.00 47.03 82 ASN A O 1
#

Solvent-accessible surface area (backbone atoms only — not comparable to full-atom values): 5541 Å² total; per-residue (Å²): 131,93,75,85,61,59,49,66,43,88,56,56,63,50,74,40,41,67,90,50,42,74,70,51,69,80,46,83,80,76,36,71,66,66,86,62,75,77,74,66,81,83,68,6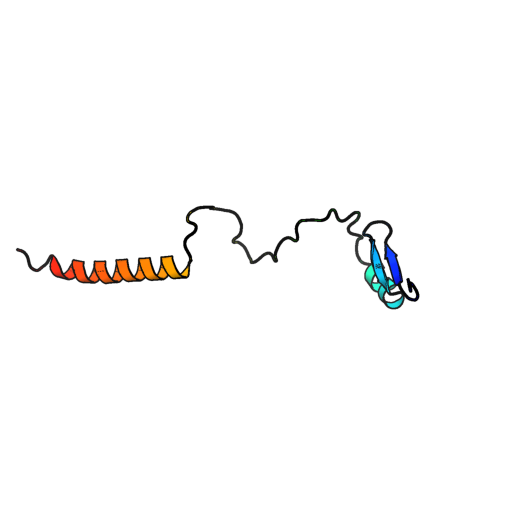9,101,72,80,90,81,74,101,67,78,98,64,56,71,66,57,54,50,51,51,51,51,52,52,52,55,52,48,59,61,50,61,73,52,62,84,74,74,128